Protein AF-A0A9D1LEW8-F1 (afdb_monomer)

Radius of gyration: 13.3 Å; Cα contacts (8 Å, |Δi|>4): 36; chains: 1; bounding box: 32×16×37 Å

Nearest PDB structures (foldseek):
  1oyr-assembly1_C  TM=9.902E-01  e=3.699E-02  Bacillus subtilis
  4ifd-assembly1_C  TM=8.493E-01  e=4.416E+00  Saccharomyces cerevisiae S288C
  5vzj-assembly1_C  TM=8.178E-01  e=5.421E+00  Saccharomyces cerevisiae S288C

Sequence (53 aa):
DMNFVMTSDGRFVEIQGTAEGEPFSEEEMSQMTALAKNAIAQIIELQKKALNA

Solvent-accessible surface area (backbone atoms only — not comparable to full-atom values): 3301 Å² total; per-residue (Å²): 90,78,50,80,40,68,49,96,88,73,46,78,76,43,78,50,76,46,62,88,72,72,78,77,51,72,66,56,52,50,51,53,50,54,51,48,54,56,52,49,54,53,49,53,55,50,50,54,52,61,73,74,103

Foldseek 3Di:
DWDFDADLVQHGPDIDDDDPDDDDDPVRVVVVSVVVSVVVNVVVVVVVVVVVD

Mean predicted aligned error: 2.84 Å

Organism: NCBI:txid2840677

Secondary structure (DSSP, 8-state):
-EEEEE-TTS-EEEEEE--SSSPPPHHHHHHHHHHHHHHHHHHHHHHHHHHT-

Structure (mmCIF, N/CA/C/O backbone):
data_AF-A0A9D1LEW8-F1
#
_entry.id   AF-A0A9D1LEW8-F1
#
loop_
_atom_site.group_PDB
_atom_site.id
_atom_site.type_symbol
_atom_site.label_atom_id
_atom_site.label_alt_id
_atom_site.label_comp_id
_atom_site.label_asym_id
_atom_site.label_entity_id
_atom_site.label_seq_id
_atom_site.pdbx_PDB_ins_code
_atom_site.Cartn_x
_atom_site.Cartn_y
_atom_site.Cartn_z
_atom_site.occupancy
_atom_site.B_iso_or_equiv
_atom_site.auth_seq_id
_atom_site.auth_comp_id
_atom_site.auth_asym_id
_atom_site.auth_atom_id
_atom_site.pdbx_PDB_model_num
ATOM 1 N N . ASP A 1 1 ? -1.869 -2.454 -13.131 1.00 87.69 1 ASP A N 1
ATOM 2 C CA . ASP A 1 1 ? -2.810 -2.464 -12.002 1.00 87.69 1 ASP A CA 1
ATOM 3 C C . ASP A 1 1 ? -2.091 -2.844 -10.711 1.00 87.69 1 ASP A C 1
ATOM 5 O O . ASP A 1 1 ? -1.182 -3.670 -10.772 1.00 87.69 1 ASP A O 1
ATOM 9 N N . MET A 1 2 ? -2.441 -2.220 -9.580 1.00 93.75 2 MET A N 1
ATOM 10 C CA . MET A 1 2 ? -1.843 -2.503 -8.266 1.00 93.75 2 MET A CA 1
ATOM 11 C C . MET A 1 2 ? -2.907 -2.536 -7.164 1.00 93.75 2 MET A C 1
ATOM 13 O O . MET A 1 2 ? -3.642 -1.569 -6.969 1.00 93.75 2 MET A O 1
ATOM 17 N N . ASN A 1 3 ? -2.913 -3.618 -6.390 1.00 96.81 3 ASN A N 1
ATOM 18 C CA . ASN A 1 3 ? -3.755 -3.806 -5.215 1.00 96.81 3 ASN A CA 1
ATOM 19 C C . ASN A 1 3 ? -2.910 -3.760 -3.937 1.00 96.81 3 ASN A C 1
ATOM 21 O O . ASN A 1 3 ? -1.799 -4.296 -3.888 1.00 96.81 3 ASN A O 1
ATOM 25 N N . PHE A 1 4 ? -3.457 -3.133 -2.893 1.00 98.12 4 PHE A N 1
ATOM 26 C CA . PHE A 1 4 ? -2.791 -2.956 -1.604 1.00 98.12 4 PHE A CA 1
ATOM 27 C C . PHE A 1 4 ? -3.721 -3.324 -0.454 1.00 98.12 4 PHE A C 1
ATOM 29 O O . PHE A 1 4 ? -4.823 -2.786 -0.336 1.00 98.12 4 PHE A O 1
ATOM 36 N N . VAL A 1 5 ? -3.230 -4.174 0.445 1.00 98.25 5 VAL A N 1
ATOM 37 C CA . VAL A 1 5 ? -3.883 -4.484 1.719 1.00 98.25 5 VAL A CA 1
ATOM 38 C C . VAL A 1 5 ? -2.924 -4.120 2.842 1.00 98.25 5 VAL A C 1
ATOM 40 O O . VAL A 1 5 ? -1.764 -4.543 2.854 1.00 98.25 5 VAL A O 1
ATOM 43 N N . MET A 1 6 ? -3.396 -3.319 3.795 1.00 98.44 6 MET A N 1
ATOM 44 C CA . MET A 1 6 ? -2.573 -2.809 4.887 1.00 98.44 6 MET A CA 1
ATOM 45 C C . MET A 1 6 ? -3.283 -2.905 6.231 1.00 98.44 6 MET A C 1
ATOM 47 O O . MET A 1 6 ? -4.508 -2.825 6.323 1.00 98.44 6 MET A O 1
ATOM 51 N N . THR A 1 7 ? -2.488 -3.038 7.285 1.00 97.56 7 THR A N 1
ATOM 52 C CA . THR A 1 7 ? -2.939 -2.905 8.668 1.00 97.56 7 THR A CA 1
ATOM 53 C C . THR A 1 7 ? -3.110 -1.435 9.051 1.00 97.56 7 THR A C 1
ATOM 55 O O . THR A 1 7 ? -2.552 -0.52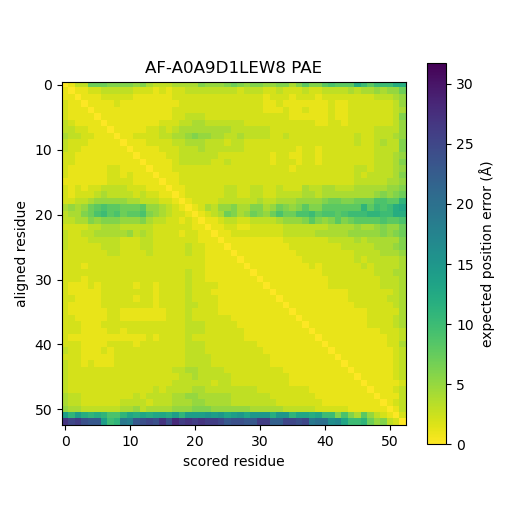9 8.428 1.00 97.56 7 THR A O 1
ATOM 58 N N . SER A 1 8 ? -3.844 -1.184 10.138 1.00 95.56 8 SER A N 1
ATOM 59 C CA . SER A 1 8 ? -4.080 0.173 10.644 1.00 95.56 8 SER A CA 1
ATOM 60 C C . SER A 1 8 ? -2.834 0.881 11.181 1.00 95.56 8 SER A C 1
ATOM 62 O O . SER A 1 8 ? -2.823 2.106 11.261 1.00 95.56 8 SER A O 1
ATOM 64 N N . ASP A 1 9 ? -1.782 0.133 11.517 1.00 95.94 9 ASP A N 1
ATOM 65 C CA . ASP A 1 9 ? -0.471 0.659 11.912 1.00 95.94 9 ASP A CA 1
ATOM 66 C C . ASP A 1 9 ? 0.494 0.836 10.721 1.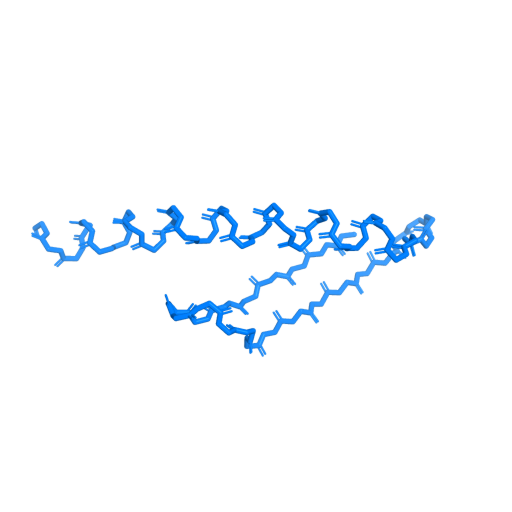00 95.94 9 ASP A C 1
ATOM 68 O O . ASP A 1 9 ? 1.679 1.105 10.912 1.00 95.94 9 ASP A O 1
ATOM 72 N N . GLY A 1 10 ? -0.008 0.719 9.485 1.00 94.25 10 GLY A N 1
ATOM 73 C CA . GLY A 1 10 ? 0.720 1.077 8.267 1.00 94.25 10 GLY A CA 1
ATOM 74 C C . GLY A 1 10 ? 1.655 -0.004 7.723 1.00 94.25 10 GLY A C 1
ATOM 75 O O . GLY A 1 10 ? 2.493 0.297 6.867 1.00 94.25 10 GLY A O 1
ATOM 76 N N . ARG A 1 11 ? 1.530 -1.254 8.179 1.00 97.12 11 ARG A N 1
ATOM 77 C CA . ARG A 1 11 ? 2.285 -2.396 7.640 1.00 97.12 11 ARG A CA 1
ATOM 78 C C . ARG A 1 11 ? 1.526 -3.050 6.487 1.00 97.12 11 ARG A C 1
ATOM 80 O O . ARG A 1 11 ? 0.297 -3.054 6.450 1.00 97.12 11 ARG A O 1
ATOM 87 N N . PHE A 1 12 ? 2.267 -3.605 5.534 1.00 97.94 12 PHE A N 1
ATOM 88 C CA . PHE A 1 12 ? 1.678 -4.324 4.408 1.00 97.94 12 PHE A CA 1
ATOM 89 C C . PHE A 1 12 ? 1.254 -5.730 4.818 1.00 97.94 12 PHE A C 1
ATOM 91 O O . PHE A 1 12 ? 2.024 -6.458 5.444 1.00 97.94 12 PHE A O 1
ATOM 98 N N . VAL A 1 13 ? 0.036 -6.094 4.429 1.00 98.25 13 VAL A N 1
ATOM 99 C CA . VAL A 1 13 ? -0.456 -7.475 4.433 1.00 98.25 13 VAL A CA 1
ATOM 100 C C . VAL A 1 13 ? -0.250 -8.084 3.051 1.00 98.25 13 VAL A C 1
ATOM 102 O O . VAL A 1 13 ? 0.228 -9.207 2.942 1.00 98.25 13 VAL A O 1
ATOM 105 N N . GLU A 1 14 ? -0.557 -7.319 2.003 1.00 98.19 14 GLU A N 1
ATOM 106 C CA . GLU A 1 14 ? -0.416 -7.744 0.616 1.00 98.19 14 GLU A CA 1
ATOM 107 C C . GLU A 1 14 ? -0.105 -6.543 -0.279 1.00 98.19 14 GLU A C 1
ATOM 109 O O . GLU A 1 14 ? -0.666 -5.454 -0.111 1.00 98.19 14 GLU A O 1
ATOM 114 N N . ILE A 1 15 ? 0.789 -6.765 -1.239 1.00 97.12 15 ILE A N 1
ATOM 115 C CA . ILE A 1 15 ? 0.991 -5.895 -2.393 1.00 97.12 15 ILE A CA 1
ATOM 116 C C . ILE A 1 15 ? 0.993 -6.808 -3.612 1.00 97.12 15 ILE A C 1
ATOM 118 O O . ILE A 1 15 ? 1.825 -7.712 -3.703 1.00 97.12 15 ILE A O 1
ATOM 122 N N . GLN A 1 16 ? 0.085 -6.559 -4.547 1.00 97.62 16 GLN A N 1
ATOM 123 C CA . GLN A 1 16 ? 0.018 -7.285 -5.807 1.00 97.62 16 GLN A CA 1
ATOM 124 C C . GLN A 1 16 ? 0.031 -6.274 -6.949 1.00 97.62 16 GLN A C 1
ATOM 126 O O . GLN A 1 16 ? -0.868 -5.446 -7.059 1.00 97.62 16 GLN A O 1
ATOM 131 N N . GLY A 1 17 ? 1.041 -6.356 -7.810 1.00 95.00 17 GLY A N 1
ATOM 132 C CA . GLY A 1 17 ? 1.132 -5.561 -9.030 1.00 95.00 17 GLY A CA 1
ATOM 133 C C . GLY A 1 17 ? 1.057 -6.456 -10.260 1.00 95.00 17 GLY A C 1
ATOM 134 O O . GLY A 1 17 ? 1.762 -7.460 -10.334 1.00 95.00 17 GLY A O 1
ATOM 135 N N . THR A 1 18 ? 0.237 -6.073 -11.234 1.00 94.56 18 THR A N 1
ATOM 136 C CA . THR A 1 18 ? 0.193 -6.691 -12.564 1.00 94.56 18 THR A CA 1
ATOM 137 C C . THR A 1 18 ? 0.385 -5.604 -13.614 1.00 94.56 18 THR A C 1
ATOM 139 O O . THR A 1 18 ? -0.436 -4.694 -13.738 1.00 94.56 18 THR A O 1
ATOM 142 N N . ALA A 1 19 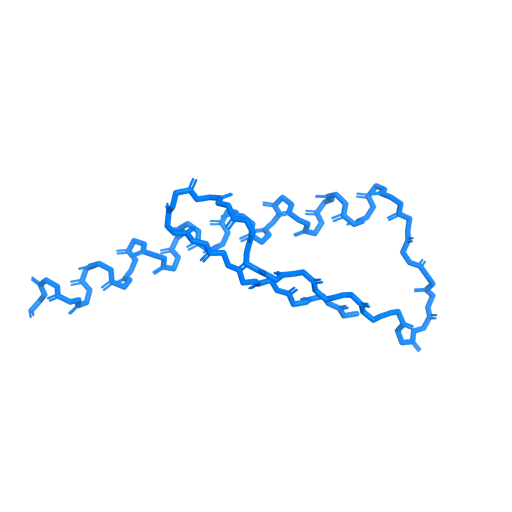? 1.472 -5.676 -14.378 1.00 94.00 19 ALA A N 1
ATOM 143 C CA . ALA A 1 19 ? 1.655 -4.847 -15.564 1.00 94.00 19 ALA A CA 1
ATOM 144 C C . ALA A 1 19 ? 0.921 -5.504 -16.742 1.00 94.00 19 ALA A C 1
ATOM 146 O O . ALA A 1 19 ? 1.431 -6.440 -17.346 1.00 94.00 19 ALA A O 1
ATOM 147 N N . GLU A 1 20 ? -0.305 -5.059 -17.028 1.00 87.75 20 GLU A N 1
ATOM 148 C CA . GLU A 1 20 ? -1.103 -5.587 -18.150 1.00 87.75 20 GLU A CA 1
ATOM 149 C C . GLU A 1 20 ? -0.633 -5.057 -19.516 1.00 87.75 20 GLU A C 1
ATOM 151 O O . GLU A 1 20 ? -0.909 -5.668 -20.545 1.00 87.75 20 GLU A O 1
ATOM 156 N N . GLY A 1 21 ? 0.084 -3.929 -19.519 1.00 89.44 21 GLY A N 1
ATOM 157 C CA . GLY A 1 21 ? 0.736 -3.346 -20.690 1.00 89.44 21 GLY A CA 1
ATOM 158 C C . GLY A 1 21 ? 2.227 -3.169 -20.430 1.00 89.44 21 GLY A C 1
ATOM 159 O O . GLY A 1 21 ? 2.971 -4.143 -20.359 1.00 89.44 21 GLY A O 1
ATOM 160 N N . GLU A 1 22 ? 2.657 -1.921 -20.255 1.00 93.31 22 GLU A N 1
ATOM 161 C CA . GLU A 1 22 ? 4.056 -1.617 -19.954 1.00 93.31 22 GLU A CA 1
ATOM 162 C C . GLU A 1 22 ? 4.425 -1.983 -18.503 1.00 93.31 22 GLU A C 1
ATOM 164 O O . GLU A 1 22 ? 3.633 -1.735 -17.582 1.00 93.31 22 GLU A O 1
ATOM 169 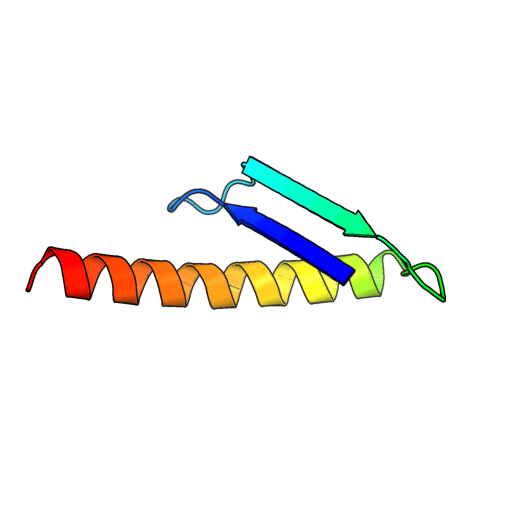N N . PRO A 1 23 ? 5.622 -2.556 -18.270 1.00 95.62 23 PRO A N 1
ATOM 170 C CA . PRO A 1 23 ? 6.174 -2.723 -16.931 1.00 95.62 23 PRO A CA 1
ATOM 171 C C . PRO A 1 23 ? 6.319 -1.379 -16.215 1.00 95.62 23 PRO A C 1
ATOM 173 O O . PRO A 1 23 ? 6.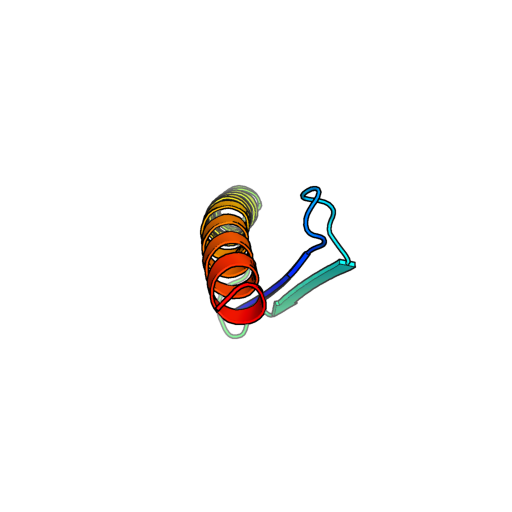697 -0.381 -16.821 1.00 95.62 23 PRO A O 1
ATOM 176 N N . PHE A 1 24 ? 6.079 -1.369 -14.908 1.00 94.94 24 PHE A N 1
ATOM 177 C CA . PHE A 1 24 ? 6.327 -0.194 -14.078 1.00 94.94 24 PHE A CA 1
ATOM 178 C C . PHE A 1 24 ? 7.804 -0.098 -13.690 1.00 94.94 24 PHE A C 1
ATOM 180 O O . PHE A 1 24 ? 8.464 -1.096 -13.383 1.00 94.94 24 PHE A O 1
ATOM 187 N N . SER A 1 25 ? 8.307 1.128 -13.651 1.00 96.88 25 SER A N 1
ATOM 188 C CA . SER A 1 25 ? 9.571 1.468 -13.010 1.00 96.88 25 SER A CA 1
ATOM 189 C C . SER A 1 25 ? 9.459 1.399 -11.482 1.00 96.88 25 SER A C 1
ATOM 191 O O . SER A 1 25 ? 8.372 1.432 -10.897 1.00 96.88 25 SER A O 1
ATOM 193 N N . GLU A 1 26 ? 10.608 1.339 -10.809 1.00 96.19 26 GLU A N 1
ATOM 194 C CA . GLU A 1 26 ? 1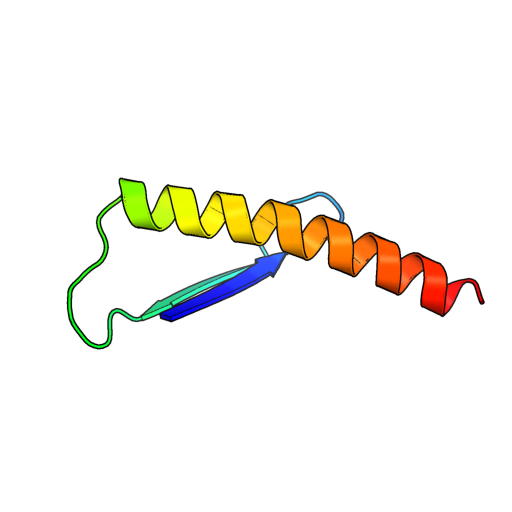0.668 1.412 -9.346 1.00 96.19 26 GLU A CA 1
ATOM 195 C C . GLU A 1 26 ? 10.087 2.733 -8.814 1.00 96.19 26 GLU A C 1
ATOM 197 O O . GLU A 1 26 ? 9.401 2.747 -7.789 1.00 96.19 26 GLU A O 1
ATOM 202 N N . GLU A 1 27 ? 10.303 3.838 -9.536 1.00 97.88 27 GLU A N 1
ATOM 203 C CA . GLU A 1 27 ? 9.767 5.148 -9.172 1.00 97.88 27 GLU A CA 1
ATOM 204 C C . GLU A 1 27 ? 8.235 5.161 -9.229 1.00 97.88 27 GLU A C 1
ATOM 206 O O . G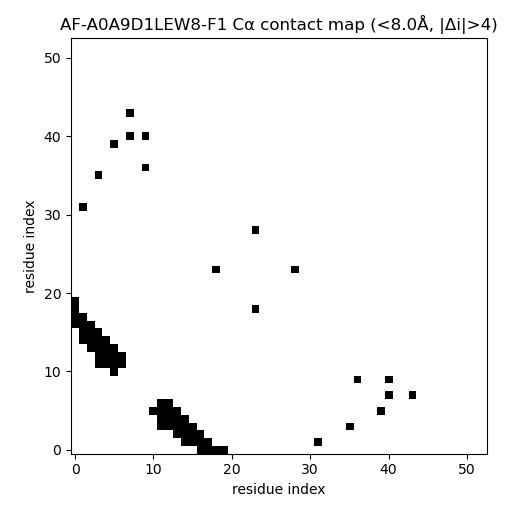LU A 1 27 ? 7.588 5.564 -8.261 1.00 97.88 27 GLU A O 1
ATOM 211 N N . GLU A 1 28 ? 7.641 4.649 -10.307 1.00 96.44 28 GLU A N 1
ATOM 212 C CA . GLU A 1 28 ? 6.183 4.543 -10.442 1.00 96.44 28 GLU A CA 1
ATOM 213 C C . GLU A 1 28 ? 5.583 3.636 -9.362 1.00 96.44 28 GLU A C 1
ATOM 215 O O . GLU A 1 28 ? 4.581 3.990 -8.734 1.00 96.44 28 GLU A O 1
ATOM 220 N N . MET A 1 29 ? 6.219 2.494 -9.079 1.00 96.31 29 MET A N 1
ATOM 221 C CA . MET A 1 29 ? 5.793 1.597 -8.001 1.00 96.31 29 MET A CA 1
ATOM 222 C C . MET A 1 29 ? 5.816 2.304 -6.637 1.00 96.31 29 MET A C 1
ATOM 224 O O . MET A 1 29 ? 4.873 2.175 -5.847 1.00 96.31 29 MET A O 1
ATOM 228 N N . SER A 1 30 ? 6.863 3.085 -6.365 1.00 96.75 30 SER A N 1
ATOM 229 C CA . SER A 1 30 ? 7.000 3.871 -5.135 1.00 96.75 30 SER A CA 1
ATOM 230 C C . SER A 1 30 ? 5.918 4.952 -5.022 1.00 96.75 30 SER A C 1
ATOM 232 O O . SER A 1 30 ? 5.273 5.080 -3.977 1.00 96.75 30 SER A O 1
ATOM 234 N N . GLN A 1 31 ? 5.639 5.670 -6.114 1.00 97.44 31 GLN A N 1
ATOM 235 C CA . GLN A 1 31 ? 4.589 6.691 -6.167 1.00 97.44 31 GLN A CA 1
ATOM 236 C C . GLN A 1 31 ? 3.196 6.093 -5.916 1.00 97.44 31 GLN A C 1
ATOM 238 O O . GLN A 1 31 ? 2.456 6.593 -5.064 1.00 97.44 31 GLN A O 1
ATOM 243 N N . MET A 1 32 ? 2.857 4.982 -6.578 1.00 96.81 32 MET A N 1
ATOM 244 C CA . MET A 1 32 ? 1.594 4.268 -6.346 1.00 96.81 32 MET A CA 1
ATOM 245 C C . MET A 1 32 ? 1.479 3.784 -4.896 1.00 96.81 32 MET A C 1
ATOM 247 O O . MET A 1 32 ? 0.426 3.921 -4.271 1.00 96.81 32 MET A O 1
ATOM 251 N N . THR A 1 33 ? 2.578 3.287 -4.326 1.00 97.19 33 THR A N 1
ATOM 252 C CA . THR A 1 33 ? 2.630 2.851 -2.925 1.00 97.19 33 THR A CA 1
ATOM 253 C C . THR A 1 33 ? 2.384 4.010 -1.959 1.00 97.19 33 THR A C 1
ATOM 255 O O . THR A 1 33 ? 1.643 3.859 -0.985 1.00 97.19 33 THR A O 1
ATOM 258 N N . ALA A 1 34 ? 2.965 5.185 -2.214 1.00 97.81 34 ALA A N 1
ATOM 259 C CA . ALA A 1 34 ? 2.745 6.375 -1.395 1.00 97.81 34 ALA A CA 1
ATOM 260 C C . ALA A 1 34 ? 1.281 6.847 -1.448 1.00 97.81 34 ALA A C 1
ATOM 262 O O . ALA A 1 34 ? 0.698 7.177 -0.411 1.00 97.81 34 ALA A O 1
ATOM 263 N N . LEU A 1 35 ? 0.666 6.824 -2.635 1.00 97.94 35 LEU A N 1
ATOM 264 C CA . LEU A 1 35 ? -0.753 7.142 -2.807 1.00 97.94 35 LEU A CA 1
ATOM 265 C C . LEU A 1 35 ? -1.647 6.160 -2.040 1.00 97.94 35 LEU A C 1
ATOM 267 O O . LEU A 1 35 ? -2.525 6.597 -1.292 1.00 97.94 35 LEU A O 1
ATOM 271 N N . ALA A 1 36 ? -1.383 4.856 -2.154 1.00 98.06 36 ALA A N 1
ATOM 272 C CA . ALA A 1 36 ? -2.147 3.822 -1.462 1.00 98.06 36 ALA A CA 1
ATOM 273 C C . ALA A 1 36 ? -2.093 3.979 0.065 1.00 98.06 36 ALA A C 1
ATOM 275 O O . ALA A 1 36 ? -3.137 3.952 0.717 1.00 98.06 36 ALA A O 1
ATOM 276 N N . LYS A 1 37 ? -0.907 4.234 0.639 1.00 98.12 37 LYS A N 1
ATOM 277 C CA . LYS A 1 37 ? -0.748 4.481 2.086 1.00 98.12 37 LYS A CA 1
ATOM 278 C C . LYS A 1 37 ? -1.637 5.622 2.580 1.00 98.12 37 LYS A C 1
ATOM 280 O O . LYS A 1 37 ? -2.333 5.476 3.585 1.00 98.12 37 LYS A O 1
ATOM 285 N N . ASN A 1 38 ? -1.632 6.745 1.862 1.00 98.06 38 ASN A N 1
ATOM 286 C CA . ASN A 1 38 ? -2.423 7.920 2.225 1.00 98.06 38 ASN A CA 1
ATOM 287 C C . ASN A 1 38 ? -3.931 7.662 2.098 1.00 98.06 38 ASN A C 1
ATOM 289 O O . ASN A 1 38 ? -4.696 8.055 2.979 1.00 98.06 38 ASN A O 1
ATOM 293 N N . ALA A 1 39 ? -4.362 6.996 1.024 1.00 98.25 39 ALA A N 1
ATOM 294 C CA . ALA A 1 39 ? -5.770 6.671 0.807 1.00 98.25 39 ALA A CA 1
ATOM 295 C C . ALA A 1 39 ? -6.294 5.678 1.857 1.00 98.25 39 ALA A C 1
ATOM 297 O O . ALA A 1 39 ? -7.357 5.896 2.439 1.00 98.25 39 ALA A O 1
ATOM 298 N N . ILE A 1 40 ? -5.527 4.629 2.165 1.00 98.38 40 ILE A N 1
ATOM 299 C CA . ILE A 1 40 ? -5.908 3.625 3.165 1.00 98.38 40 ILE A CA 1
ATOM 300 C C . ILE A 1 40 ? -6.019 4.254 4.559 1.00 98.38 40 ILE A C 1
ATOM 302 O O . ILE A 1 40 ? -6.982 3.971 5.270 1.00 98.38 40 I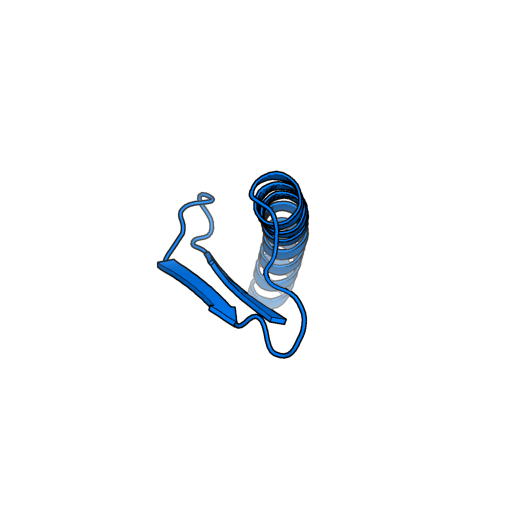LE A O 1
ATOM 306 N N . ALA A 1 41 ? -5.110 5.163 4.931 1.00 97.56 41 ALA A N 1
ATOM 307 C CA . ALA A 1 41 ? -5.215 5.895 6.194 1.00 97.56 41 ALA A CA 1
ATOM 308 C C . ALA A 1 41 ? -6.544 6.668 6.307 1.00 97.56 41 ALA A C 1
ATOM 310 O O . ALA A 1 41 ? -7.200 6.623 7.347 1.00 97.56 41 ALA A O 1
ATOM 311 N N . GLN A 1 42 ? -6.988 7.318 5.226 1.00 98.31 42 GLN A N 1
ATOM 312 C CA . GLN A 1 42 ? -8.277 8.018 5.199 1.00 98.31 42 GLN A CA 1
ATOM 313 C C . GLN A 1 42 ? -9.462 7.049 5.316 1.00 98.31 42 GLN A C 1
ATOM 315 O O . GLN A 1 42 ? -10.400 7.317 6.068 1.00 98.31 42 GLN A O 1
ATOM 320 N N . ILE A 1 43 ? -9.412 5.911 4.616 1.00 98.25 43 ILE A N 1
ATOM 321 C CA . ILE A 1 43 ? -10.448 4.871 4.693 1.00 98.25 43 ILE A CA 1
ATOM 322 C C . ILE A 1 43 ? -10.562 4.325 6.120 1.00 98.25 43 ILE A C 1
ATOM 324 O O . ILE A 1 43 ? -11.674 4.208 6.630 1.00 98.25 43 ILE A O 1
ATOM 328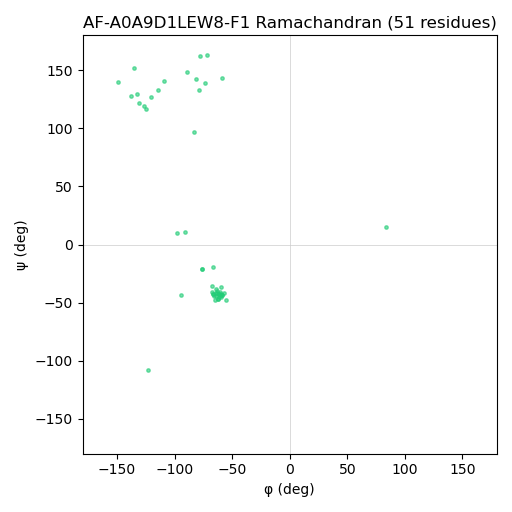 N N . ILE A 1 44 ? -9.440 4.058 6.794 1.00 97.38 44 ILE A N 1
ATOM 329 C CA . ILE A 1 44 ? -9.424 3.593 8.189 1.00 97.38 44 ILE A CA 1
ATOM 330 C C . ILE A 1 44 ? -10.107 4.606 9.113 1.00 97.38 44 ILE A C 1
ATOM 332 O O . ILE A 1 44 ? -10.900 4.218 9.971 1.00 97.38 44 ILE A O 1
ATOM 336 N N . GLU A 1 45 ? -9.844 5.903 8.943 1.00 97.31 45 GLU A N 1
ATOM 337 C CA . GLU A 1 45 ? -10.504 6.937 9.747 1.00 97.31 45 GLU A CA 1
ATOM 338 C C . GLU A 1 45 ? -12.019 6.984 9.504 1.00 97.31 45 GLU A C 1
ATOM 340 O O . GLU A 1 45 ? -12.795 7.137 10.449 1.00 97.31 45 GLU A O 1
ATOM 345 N N . LEU A 1 46 ? -12.466 6.793 8.261 1.00 98.12 46 LEU A N 1
ATOM 346 C CA . LEU A 1 46 ? -13.894 6.692 7.946 1.00 98.12 46 LEU A CA 1
ATOM 347 C C . LEU A 1 46 ? -14.528 5.424 8.534 1.00 98.12 46 LEU A C 1
ATOM 349 O O . LEU A 1 46 ? -15.621 5.495 9.092 1.00 98.12 46 LEU A O 1
ATOM 353 N N . GLN A 1 47 ? -13.836 4.286 8.475 1.00 98.19 47 GLN A N 1
ATOM 354 C CA . GLN A 1 47 ? -14.295 3.029 9.072 1.00 98.19 47 GLN A CA 1
ATOM 355 C C . GLN A 1 47 ? -14.448 3.151 10.591 1.00 98.19 47 GLN A C 1
ATOM 357 O O . GLN A 1 47 ? -15.480 2.761 11.134 1.00 98.19 47 GLN A O 1
ATOM 362 N N . LYS A 1 48 ? -13.467 3.753 11.279 1.00 96.69 48 LYS A N 1
ATOM 363 C CA . LYS A 1 48 ? -13.555 4.031 12.722 1.00 96.69 48 LYS A CA 1
ATOM 364 C C . LYS A 1 48 ? -14.758 4.910 13.052 1.00 96.69 48 LYS A C 1
ATOM 366 O O . LYS A 1 48 ? -15.464 4.627 14.013 1.00 96.69 48 LYS A O 1
ATOM 371 N N . LYS A 1 49 ? -15.010 5.963 12.264 1.00 97.75 49 LYS A N 1
ATOM 372 C CA . LYS A 1 49 ? -16.187 6.826 12.453 1.00 97.75 49 LYS A CA 1
ATOM 373 C C . LYS A 1 49 ? -17.492 6.051 12.284 1.00 97.75 49 LYS A C 1
ATOM 375 O O . LYS A 1 49 ? -18.386 6.233 13.095 1.00 97.75 49 LYS A O 1
ATOM 380 N N . ALA A 1 50 ? -17.584 5.185 11.277 1.00 98.00 50 ALA A N 1
ATOM 381 C CA . ALA A 1 50 ? -18.782 4.392 11.015 1.00 98.00 50 ALA A CA 1
ATOM 382 C C . ALA A 1 50 ? -19.064 3.338 12.101 1.00 98.00 50 ALA A C 1
ATOM 384 O O . ALA A 1 50 ? -20.220 3.096 12.419 1.00 98.00 50 ALA A O 1
ATOM 385 N N . LEU A 1 51 ? -18.025 2.724 12.678 1.00 96.88 51 LEU A N 1
ATOM 386 C CA . LEU A 1 51 ? -18.168 1.735 13.758 1.00 96.88 51 LEU A CA 1
ATOM 387 C C . LEU A 1 51 ? -18.475 2.360 15.126 1.00 96.88 51 LEU A C 1
ATOM 389 O O . LEU A 1 51 ? -18.971 1.669 16.010 1.00 96.88 51 LEU A O 1
ATOM 393 N N . ASN A 1 52 ? -18.156 3.644 15.298 1.00 89.00 52 ASN A N 1
ATOM 394 C CA . ASN A 1 52 ? -18.429 4.408 16.515 1.00 89.00 52 ASN A CA 1
ATOM 395 C C . ASN A 1 52 ? -19.715 5.257 16.411 1.00 89.00 52 ASN A C 1
ATOM 397 O O . ASN A 1 52 ? -19.925 6.120 17.266 1.00 89.00 52 ASN A O 1
ATOM 401 N N . ALA A 1 53 ? -20.519 5.058 15.360 1.00 57.06 53 ALA A N 1
ATOM 402 C CA . ALA A 1 53 ? -21.799 5.731 15.127 1.00 57.06 53 ALA A CA 1
ATOM 403 C C . ALA A 1 53 ? -22.992 4.903 15.625 1.00 57.06 53 ALA A C 1
ATOM 405 O O . ALA A 1 53 ? -22.882 3.657 15.659 1.00 57.06 53 ALA A O 1
#

InterPro domains:
  IPR015847 Exoribonuclease, phosphorolytic domain 2 [PF03725] (1-38)
  IPR027408 PNPase/RNase PH domain superfamily [G3DSA:3.30.230.70] (1-53)
  IPR036345 Exoribonuclease, PH domain 2 superfamily [SSF55666] (1-52)

pLDDT: mean 95.59, std 5.94, range [57.06, 98.44]